Protein AF-A0A218QBQ7-F1 (afdb_monomer_lite)

pLDDT: mean 95.71, std 5.71, range [61.69, 98.56]

Foldseek 3Di:
DPPQPVCVVVVVVVVVVCVVVVVDDADEFPDEAEDPVSVVVQVVVVVVVPTDGHYDYYD

Structure (mmCIF, N/CA/C/O backbone):
data_AF-A0A218QBQ7-F1
#
_entry.id   AF-A0A218QBQ7-F1
#
loop_
_atom_site.group_PDB
_atom_site.id
_atom_site.type_symbol
_atom_site.label_atom_id
_atom_site.label_alt_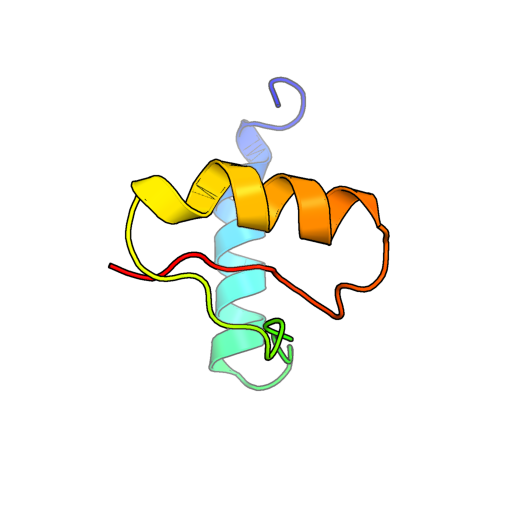id
_atom_site.label_comp_id
_atom_site.label_asym_id
_atom_site.label_entity_id
_atom_site.label_seq_id
_atom_site.pdbx_PDB_ins_code
_atom_site.Cartn_x
_atom_site.Cartn_y
_atom_site.Cartn_z
_atom_site.occupancy
_atom_site.B_iso_or_equiv
_atom_site.auth_seq_id
_atom_site.auth_comp_id
_atom_site.auth_asym_id
_atom_site.auth_atom_id
_atom_site.pdbx_PDB_model_num
ATOM 1 N N . MET A 1 1 ? 14.595 10.102 -1.413 1.00 61.69 1 MET A N 1
ATOM 2 C CA . MET A 1 1 ? 15.810 9.259 -1.470 1.00 61.69 1 MET A CA 1
ATOM 3 C C . MET A 1 1 ? 16.698 9.718 -2.622 1.00 61.69 1 MET A C 1
ATOM 5 O O . MET A 1 1 ? 16.444 9.329 -3.755 1.00 61.69 1 MET A O 1
ATOM 9 N N . PRO A 1 2 ? 17.672 10.607 -2.384 1.00 80.00 2 PRO A N 1
ATOM 10 C CA . PRO A 1 2 ? 18.524 11.121 -3.456 1.00 80.00 2 PRO A CA 1
ATOM 11 C C . PRO A 1 2 ? 19.643 10.158 -3.882 1.00 80.00 2 PRO A C 1
ATOM 13 O O . PRO A 1 2 ? 20.102 10.263 -5.009 1.00 80.00 2 PRO A O 1
ATOM 16 N N . HIS A 1 3 ? 20.044 9.212 -3.029 1.00 81.81 3 HIS A N 1
ATOM 17 C CA . HIS A 1 3 ? 21.318 8.494 -3.174 1.00 81.81 3 HIS A CA 1
ATOM 18 C C . HIS A 1 3 ? 21.366 7.353 -4.209 1.00 81.81 3 HIS A C 1
ATOM 20 O O . HIS A 1 3 ? 22.430 6.777 -4.364 1.00 81.81 3 HIS A O 1
ATOM 26 N N . TYR A 1 4 ? 20.268 7.020 -4.904 1.00 88.56 4 TYR A N 1
ATOM 27 C CA . TYR A 1 4 ? 20.210 5.872 -5.837 1.00 88.56 4 TYR A CA 1
ATOM 28 C C . TYR A 1 4 ? 19.190 6.065 -6.969 1.00 88.56 4 TYR A C 1
ATOM 30 O O . TYR A 1 4 ? 18.548 5.110 -7.412 1.00 88.56 4 TYR A O 1
ATOM 38 N N . LYS A 1 5 ? 18.947 7.313 -7.383 1.00 92.81 5 LYS A N 1
ATOM 39 C CA . LYS A 1 5 ? 17.854 7.633 -8.318 1.00 92.81 5 LYS A CA 1
ATOM 40 C C . LYS A 1 5 ? 18.003 6.910 -9.658 1.00 92.81 5 LYS A C 1
ATOM 42 O O . LYS A 1 5 ? 17.005 6.456 -10.208 1.00 92.81 5 LYS A O 1
ATOM 47 N N . GLU A 1 6 ? 19.230 6.770 -10.141 1.00 94.31 6 GLU A N 1
ATOM 48 C CA . GLU A 1 6 ? 19.589 6.099 -11.388 1.00 94.31 6 GLU A CA 1
ATOM 49 C C . GLU A 1 6 ? 19.227 4.605 -11.398 1.00 94.31 6 GLU A C 1
ATOM 51 O O . GLU A 1 6 ? 18.922 4.053 -12.453 1.00 94.31 6 GLU A O 1
ATOM 56 N N . TYR A 1 7 ? 19.167 3.958 -10.229 1.00 94.75 7 TYR A N 1
ATOM 57 C CA . TYR A 1 7 ? 18.832 2.536 -10.110 1.00 94.75 7 TYR A CA 1
ATOM 58 C C . TYR A 1 7 ? 17.327 2.277 -9.956 1.00 94.75 7 TYR A C 1
ATOM 60 O O . TYR A 1 7 ? 16.887 1.137 -10.117 1.00 94.75 7 TYR A O 1
ATOM 68 N N . ILE A 1 8 ? 16.524 3.308 -9.652 1.00 94.38 8 ILE A N 1
ATOM 69 C CA . ILE A 1 8 ? 15.081 3.166 -9.385 1.00 94.38 8 ILE A CA 1
ATOM 70 C C . ILE A 1 8 ? 14.337 2.481 -10.541 1.00 94.38 8 ILE A C 1
ATOM 72 O O . ILE A 1 8 ? 13.570 1.562 -10.247 1.00 94.38 8 ILE A O 1
ATOM 76 N N . PRO A 1 9 ? 14.529 2.859 -11.824 1.00 96.06 9 PRO A N 1
ATOM 77 C CA . PRO A 1 9 ? 13.788 2.236 -12.919 1.00 96.06 9 PRO A CA 1
ATOM 78 C C . PRO A 1 9 ? 14.042 0.727 -13.004 1.00 96.06 9 PRO A C 1
ATOM 80 O O . PRO A 1 9 ? 13.100 -0.061 -12.971 1.00 96.06 9 PRO A O 1
ATOM 83 N N . VAL A 1 10 ? 15.316 0.319 -12.993 1.00 97.56 10 VAL A N 1
ATOM 84 C CA . VAL A 1 10 ? 15.714 -1.094 -13.097 1.00 97.56 10 VAL A CA 1
ATOM 85 C C . VAL A 1 10 ? 15.248 -1.897 -11.879 1.00 97.56 10 VAL A C 1
ATOM 87 O O . VAL A 1 10 ? 14.735 -3.007 -12.020 1.00 97.56 10 VAL A O 1
ATOM 90 N N . ALA A 1 11 ? 15.386 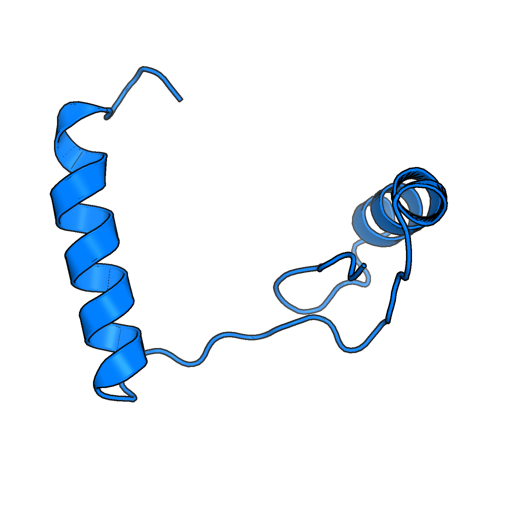-1.339 -10.673 1.00 96.25 11 ALA A N 1
ATOM 91 C CA . ALA A 1 11 ? 14.932 -1.992 -9.449 1.00 96.25 11 ALA A CA 1
ATOM 92 C C . ALA A 1 11 ? 13.407 -2.186 -9.431 1.00 96.25 11 ALA A C 1
ATOM 94 O O . ALA A 1 11 ? 12.930 -3.264 -9.070 1.00 96.25 11 ALA A O 1
ATOM 95 N N . ARG A 1 12 ? 12.644 -1.171 -9.858 1.00 96.44 12 ARG A N 1
ATOM 96 C CA . ARG A 1 12 ? 11.183 -1.245 -9.984 1.00 96.44 12 ARG A CA 1
ATOM 97 C C . ARG A 1 12 ? 10.776 -2.340 -10.963 1.00 96.44 12 ARG A C 1
ATOM 99 O O . ARG A 1 12 ? 9.950 -3.177 -10.612 1.00 96.44 12 ARG A O 1
ATOM 106 N N . ASP A 1 13 ? 11.355 -2.348 -12.160 1.00 98.31 13 ASP A N 1
ATOM 107 C CA . ASP A 1 13 ? 10.968 -3.294 -13.211 1.00 98.31 13 ASP A CA 1
ATOM 108 C C . ASP A 1 13 ? 11.271 -4.737 -12.787 1.00 98.31 13 ASP A C 1
ATOM 110 O O . ASP A 1 13 ? 10.443 -5.632 -12.961 1.00 98.31 13 ASP A O 1
ATOM 114 N N . ARG A 1 14 ? 12.404 -4.958 -12.107 1.00 98.25 14 ARG A N 1
ATOM 115 C CA . ARG A 1 14 ? 12.730 -6.256 -11.507 1.00 98.25 14 ARG A CA 1
ATOM 116 C C . ARG A 1 14 ? 11.727 -6.671 -10.425 1.00 98.25 14 ARG A C 1
ATOM 118 O O . ARG A 1 14 ? 11.306 -7.826 -10.424 1.00 98.25 14 ARG A O 1
ATOM 125 N N . LEU A 1 15 ? 11.352 -5.772 -9.511 1.00 97.88 15 LEU A N 1
ATOM 126 C CA . LEU A 1 15 ? 10.359 -6.061 -8.465 1.00 97.88 15 LEU A CA 1
ATOM 127 C C . LEU A 1 15 ? 8.994 -6.423 -9.063 1.00 97.88 15 LEU A C 1
ATOM 129 O O . LEU A 1 15 ? 8.382 -7.399 -8.634 1.00 97.88 15 LEU A O 1
ATOM 133 N N . LEU A 1 16 ? 8.548 -5.682 -10.080 1.00 98.06 16 LEU A N 1
ATOM 134 C CA . LEU A 1 16 ? 7.292 -5.953 -10.779 1.00 98.06 16 LEU A CA 1
ATOM 135 C C . LEU A 1 16 ? 7.334 -7.285 -11.527 1.00 98.06 16 LEU A C 1
ATOM 137 O O . LEU A 1 16 ? 6.387 -8.055 -11.433 1.00 98.06 16 LEU A O 1
ATOM 141 N N . ASN A 1 17 ? 8.437 -7.605 -12.205 1.00 98.50 17 ASN A N 1
ATOM 142 C CA . ASN A 1 17 ? 8.594 -8.906 -12.848 1.00 98.50 17 ASN A CA 1
ATOM 143 C C . ASN A 1 17 ? 8.505 -10.060 -11.835 1.00 98.50 17 ASN A C 1
ATOM 145 O O . ASN A 1 17 ? 7.851 -11.063 -12.106 1.00 98.50 17 ASN A O 1
ATOM 149 N N . LEU A 1 18 ? 9.121 -9.931 -10.654 1.00 98.56 18 LEU A N 1
ATOM 150 C CA . LEU A 1 18 ? 9.002 -10.947 -9.602 1.00 98.56 18 LEU A CA 1
ATOM 151 C C . LEU A 1 18 ? 7.560 -11.095 -9.102 1.00 98.56 18 LEU A C 1
ATOM 153 O O . LEU A 1 18 ? 7.133 -12.212 -8.832 1.00 98.56 18 LEU A O 1
ATOM 157 N N . PHE A 1 19 ? 6.818 -9.992 -8.999 1.00 97.94 19 PHE A N 1
ATOM 158 C CA . PHE A 1 19 ? 5.403 -10.016 -8.637 1.00 97.94 19 PHE A CA 1
ATOM 159 C C . PHE A 1 19 ? 4.547 -10.698 -9.716 1.00 97.94 19 PHE A C 1
ATOM 1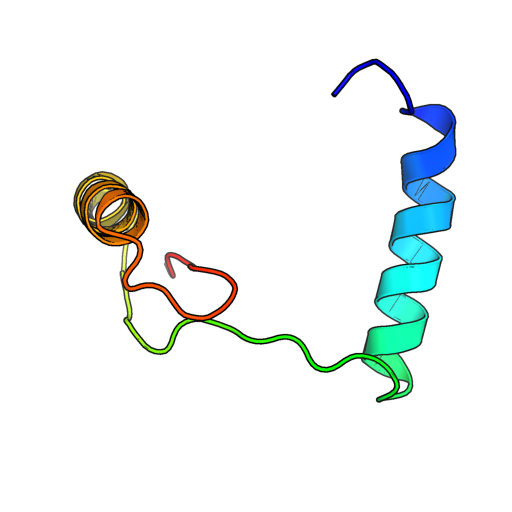61 O O . PHE A 1 19 ? 3.834 -11.644 -9.410 1.00 97.94 19 PHE A O 1
ATOM 168 N N . TYR A 1 20 ? 4.671 -10.288 -10.983 1.00 97.94 20 TYR A N 1
ATOM 169 C CA . TYR A 1 20 ? 3.883 -10.843 -12.093 1.00 97.94 20 TYR A CA 1
ATOM 170 C C . TYR A 1 20 ? 4.220 -12.295 -12.445 1.00 97.94 20 TYR A C 1
ATOM 172 O O . TYR A 1 20 ? 3.433 -12.955 -13.113 1.00 97.94 20 TYR A O 1
ATOM 180 N N . THR A 1 21 ? 5.386 -12.789 -12.024 1.00 98.38 21 THR A N 1
ATOM 181 C CA . THR A 1 21 ? 5.797 -14.190 -12.214 1.00 98.38 21 THR A CA 1
ATOM 182 C C . THR A 1 21 ? 5.627 -15.038 -10.951 1.00 98.38 21 THR A C 1
ATOM 184 O O . THR A 1 21 ? 6.232 -16.102 -10.851 1.00 98.38 21 THR A O 1
ATOM 187 N N . ASP A 1 22 ? 4.852 -14.556 -9.973 1.00 97.88 22 ASP A N 1
ATOM 188 C CA . ASP A 1 22 ? 4.531 -15.236 -8.708 1.00 97.88 22 ASP A CA 1
ATOM 189 C C . ASP A 1 22 ? 5.747 -15.603 -7.832 1.00 97.88 22 ASP A C 1
ATOM 191 O O . ASP A 1 22 ? 5.663 -16.410 -6.903 1.00 97.88 22 ASP A O 1
ATOM 195 N N . LYS A 1 23 ? 6.899 -14.968 -8.077 1.00 98.50 23 LYS A N 1
ATOM 196 C CA . LYS A 1 23 ? 8.144 -15.156 -7.308 1.00 98.50 23 LYS A CA 1
ATOM 197 C C . LYS A 1 23 ? 8.236 -14.244 -6.088 1.00 98.50 23 LYS A C 1
ATOM 199 O O . LYS A 1 23 ? 9.107 -14.439 -5.244 1.00 98.50 23 LYS A O 1
ATOM 204 N N . LEU A 1 24 ? 7.365 -13.242 -5.995 1.00 97.62 24 LEU A N 1
ATOM 205 C CA . LEU A 1 24 ? 7.279 -12.315 -4.874 1.00 97.62 24 LEU A CA 1
ATOM 206 C C . LEU A 1 24 ? 5.829 -12.204 -4.404 1.00 97.62 24 LEU A C 1
ATOM 208 O O . LEU A 1 24 ? 4.972 -11.694 -5.121 1.00 97.62 24 LEU A O 1
ATOM 212 N N . LYS A 1 25 ? 5.573 -12.621 -3.162 1.00 96.00 25 LYS A N 1
ATOM 213 C CA . LYS A 1 25 ? 4.287 -12.402 -2.494 1.00 96.00 25 LYS A CA 1
ATOM 214 C C . LYS A 1 25 ? 4.288 -11.036 -1.817 1.00 96.00 25 LYS A C 1
ATOM 216 O O . LYS A 1 25 ? 5.160 -10.750 -0.9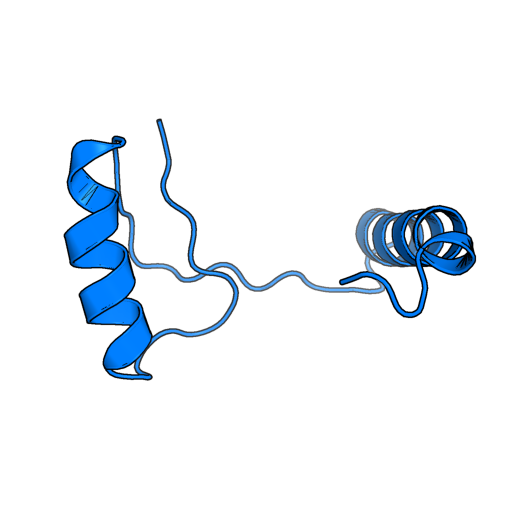99 1.00 96.00 25 LYS A O 1
ATOM 221 N N . VAL A 1 26 ? 3.299 -10.207 -2.134 1.00 95.62 26 VAL A N 1
ATOM 222 C CA . VAL A 1 26 ? 3.101 -8.905 -1.486 1.00 95.62 26 VAL A CA 1
ATOM 223 C C . VAL A 1 26 ? 2.140 -9.081 -0.314 1.00 95.62 26 VAL A C 1
ATOM 225 O O . VAL A 1 26 ? 0.992 -9.470 -0.505 1.00 95.62 26 VAL A O 1
ATOM 228 N N . ALA A 1 27 ? 2.603 -8.785 0.900 1.00 96.44 27 ALA A N 1
ATOM 229 C CA . ALA A 1 27 ? 1.752 -8.747 2.085 1.00 96.44 27 ALA A CA 1
ATOM 230 C C . ALA A 1 27 ? 1.159 -7.342 2.251 1.00 96.44 27 ALA A C 1
ATOM 232 O O . ALA A 1 27 ? 1.902 -6.363 2.355 1.00 96.44 27 ALA A O 1
ATOM 233 N N . ILE A 1 28 ? -0.168 -7.253 2.284 1.00 96.69 28 ILE A N 1
ATOM 234 C CA . ILE A 1 28 ? -0.912 -6.038 2.628 1.00 96.69 28 ILE A CA 1
ATOM 235 C C . ILE A 1 28 ? -1.505 -6.259 4.014 1.00 96.69 28 ILE A C 1
ATOM 237 O O . ILE A 1 28 ? -2.031 -7.337 4.288 1.00 96.69 28 ILE A O 1
ATOM 241 N N . ASP A 1 29 ? -1.413 -5.243 4.864 1.00 97.94 29 ASP A N 1
ATOM 242 C CA . ASP A 1 29 ? -2.037 -5.288 6.181 1.00 97.94 29 ASP A CA 1
ATOM 243 C C . ASP A 1 29 ? -3.556 -5.474 6.046 1.00 97.94 29 ASP A C 1
ATOM 245 O O . ASP A 1 29 ? -4.196 -4.840 5.204 1.00 97.94 29 ASP A O 1
ATOM 249 N N . SER A 1 30 ? -4.143 -6.361 6.850 1.00 96.75 30 SER A N 1
ATOM 250 C CA . SER A 1 30 ? -5.576 -6.659 6.776 1.00 96.75 30 SER A CA 1
ATOM 251 C C . SER A 1 30 ? -6.463 -5.534 7.321 1.00 96.75 30 SER A C 1
ATOM 253 O O . SER A 1 30 ? -7.655 -5.509 7.008 1.00 96.75 30 SER A O 1
ATOM 255 N N . ASN A 1 31 ? -5.923 -4.615 8.129 1.00 96.50 31 ASN A N 1
ATOM 256 C CA . ASN A 1 31 ? -6.676 -3.483 8.664 1.00 96.50 31 ASN A CA 1
ATOM 257 C C . ASN A 1 31 ? -6.981 -2.471 7.558 1.00 96.50 31 ASN A C 1
ATOM 259 O O . ASN A 1 31 ? -6.099 -2.023 6.823 1.00 96.50 31 ASN A O 1
ATOM 263 N N . GLN A 1 32 ? -8.254 -2.096 7.448 1.00 96.25 32 GLN A N 1
ATOM 264 C CA . GLN A 1 32 ? -8.720 -1.184 6.413 1.00 96.25 32 GLN A CA 1
ATOM 265 C C . GLN A 1 32 ? -8.850 0.236 6.952 1.00 96.25 32 GLN A C 1
ATOM 267 O O . GLN A 1 32 ? -9.544 0.491 7.933 1.00 96.25 32 GLN A O 1
ATOM 272 N N . PHE A 1 33 ? -8.228 1.165 6.239 1.00 97.62 33 PHE A N 1
ATOM 273 C CA . PHE A 1 33 ? -8.357 2.598 6.445 1.00 97.62 33 PHE A CA 1
ATOM 274 C C . PHE A 1 33 ? -8.925 3.187 5.157 1.00 97.62 33 PHE A C 1
ATOM 276 O O . PHE A 1 33 ? -8.340 2.991 4.092 1.00 97.62 33 PHE A O 1
ATOM 283 N N . ASN A 1 34 ? -10.075 3.854 5.240 1.00 97.81 34 ASN A N 1
ATOM 284 C CA . ASN A 1 34 ? -10.798 4.357 4.076 1.00 97.81 34 ASN A CA 1
ATOM 285 C C . ASN A 1 34 ? -10.927 5.884 4.138 1.00 97.81 34 ASN A C 1
ATOM 287 O O . ASN A 1 34 ? -11.397 6.449 5.128 1.00 97.81 34 ASN A O 1
ATOM 291 N N . GLY A 1 35 ? -10.551 6.538 3.044 1.00 97.56 35 GLY A N 1
ATOM 292 C CA . GLY A 1 35 ? -10.575 7.981 2.867 1.00 97.56 35 GLY A CA 1
ATOM 293 C C . GLY A 1 35 ? -9.344 8.693 3.430 1.00 97.56 35 GLY A C 1
ATOM 294 O O . GLY A 1 35 ? -8.704 8.272 4.387 1.00 97.56 35 GLY A O 1
ATOM 295 N N . ILE A 1 36 ? -9.033 9.861 2.868 1.00 97.19 36 ILE A N 1
ATOM 296 C CA . ILE A 1 36 ? -7.875 10.681 3.279 1.00 97.19 36 ILE A CA 1
ATOM 297 C C . ILE A 1 36 ? -7.916 11.009 4.779 1.00 97.19 36 ILE A C 1
ATOM 299 O O . ILE A 1 36 ? -6.884 11.053 5.445 1.00 97.19 36 ILE A O 1
ATOM 303 N N . LYS A 1 37 ? -9.120 11.196 5.333 1.00 97.75 37 LYS A N 1
ATOM 304 C CA . LYS A 1 37 ? -9.313 11.515 6.752 1.00 97.75 37 LYS A CA 1
ATOM 305 C C . LYS A 1 37 ? -8.875 10.390 7.697 1.00 97.75 37 LYS A C 1
ATOM 307 O O . LYS A 1 37 ? -8.633 10.681 8.861 1.00 97.75 37 LYS A O 1
ATOM 312 N N . SER A 1 38 ? -8.737 9.145 7.230 1.00 97.75 38 SER A N 1
ATOM 313 C CA . SER A 1 38 ? -8.250 8.037 8.060 1.00 97.75 38 SER A CA 1
ATOM 314 C C . SER A 1 38 ? -6.722 7.934 8.114 1.00 97.75 38 SER A C 1
ATOM 316 O O . SER A 1 38 ? -6.208 7.105 8.860 1.00 97.75 38 SER A O 1
ATOM 318 N N . ILE A 1 39 ? -5.979 8.739 7.340 1.00 97.75 39 ILE A N 1
ATOM 319 C CA . ILE A 1 39 ? -4.506 8.698 7.320 1.00 97.75 39 ILE A CA 1
ATOM 320 C C . ILE A 1 39 ? -3.897 8.900 8.720 1.00 97.75 39 ILE A C 1
ATOM 322 O O . ILE A 1 39 ? -3.019 8.110 9.064 1.00 97.75 39 ILE A O 1
ATOM 326 N N . PRO A 1 40 ? -4.338 9.868 9.553 1.00 98.44 40 PRO A N 1
ATOM 327 C CA . PRO A 1 40 ? -3.787 10.027 10.900 1.00 98.44 40 PRO A CA 1
ATOM 328 C C . PRO A 1 40 ? -3.915 8.753 11.749 1.00 98.44 40 PRO A C 1
ATOM 330 O O . PRO A 1 40 ? -2.914 8.264 12.262 1.00 98.44 40 PRO A O 1
ATOM 333 N N . ALA A 1 41 ? -5.104 8.142 11.786 1.00 98.12 41 ALA A N 1
ATOM 334 C CA . ALA A 1 41 ? -5.339 6.889 12.509 1.00 98.12 41 ALA A CA 1
ATOM 335 C C . ALA A 1 41 ? -4.495 5.722 11.959 1.00 98.12 41 ALA A C 1
ATOM 337 O O . ALA A 1 41 ? -4.011 4.879 12.712 1.00 98.12 41 ALA A O 1
ATOM 338 N N . ALA A 1 42 ? -4.277 5.679 10.642 1.00 98.00 42 ALA A N 1
ATOM 339 C CA . ALA A 1 42 ? -3.431 4.674 10.010 1.00 98.00 42 ALA A CA 1
ATOM 340 C C . ALA A 1 42 ? -1.947 4.825 10.394 1.00 98.00 42 ALA A C 1
ATOM 342 O O . ALA A 1 42 ? -1.251 3.827 10.580 1.00 98.00 42 ALA A O 1
ATOM 343 N N . VAL A 1 43 ? -1.465 6.066 10.536 1.00 98.12 43 VAL A N 1
ATOM 344 C CA . VAL A 1 43 ? -0.108 6.362 11.023 1.00 98.12 43 VAL A CA 1
ATOM 345 C C . VAL A 1 43 ? 0.022 6.009 12.501 1.00 98.12 43 VAL A C 1
ATOM 347 O O . VAL A 1 43 ? 1.004 5.379 12.880 1.00 98.12 43 VAL A O 1
ATOM 350 N N . GLU A 1 44 ? -0.965 6.348 13.329 1.00 98.38 44 GLU A N 1
ATOM 351 C CA . GLU A 1 44 ? -0.982 5.942 14.739 1.00 98.38 44 GLU A CA 1
ATOM 352 C C . GLU A 1 44 ? -0.909 4.419 14.873 1.00 98.38 44 GLU A C 1
ATOM 354 O O . GLU A 1 44 ? -0.065 3.908 15.606 1.00 98.38 44 GLU A O 1
ATOM 359 N N . TYR A 1 45 ? -1.711 3.681 14.097 1.00 98.25 45 TYR A N 1
ATOM 360 C CA . TYR A 1 45 ? -1.656 2.221 14.060 1.00 98.25 45 TYR A CA 1
ATOM 361 C C . TYR A 1 45 ? -0.284 1.695 13.603 1.00 98.25 45 TYR A C 1
ATOM 363 O O . TYR A 1 45 ? 0.272 0.816 14.264 1.00 98.25 45 TYR A O 1
ATOM 371 N N . LEU A 1 46 ? 0.302 2.257 12.538 1.00 98.06 46 LEU A N 1
ATOM 372 C CA . LEU A 1 46 ? 1.655 1.918 12.074 1.00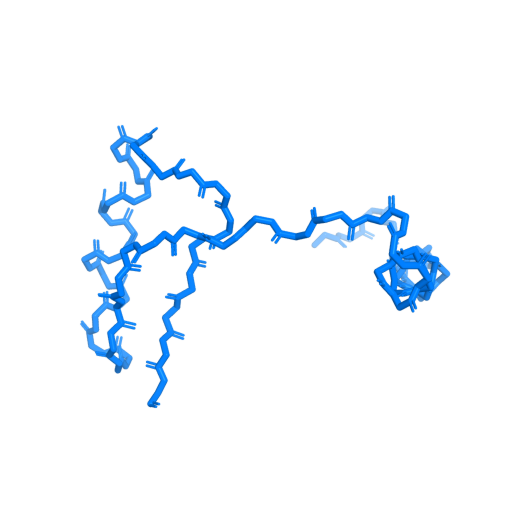 98.06 46 LEU A CA 1
ATOM 373 C C . LEU A 1 46 ? 2.699 2.085 13.192 1.00 98.06 46 LEU A C 1
ATOM 375 O O . LEU A 1 46 ? 3.545 1.214 13.386 1.00 98.06 46 LEU A O 1
ATOM 379 N N . LEU A 1 47 ? 2.620 3.176 13.958 1.00 98.31 47 LEU A N 1
ATOM 380 C CA . LEU A 1 47 ? 3.553 3.478 15.048 1.00 98.31 47 LEU A CA 1
ATOM 381 C C . LEU A 1 47 ? 3.415 2.534 16.250 1.00 98.31 47 LEU A C 1
ATOM 383 O O . LEU A 1 47 ? 4.351 2.422 17.038 1.00 98.31 47 LEU A O 1
ATOM 387 N N . THR A 1 48 ? 2.302 1.805 16.376 1.00 97.88 48 THR A N 1
ATOM 388 C CA . THR A 1 48 ? 2.185 0.738 17.386 1.00 97.88 48 THR A CA 1
ATOM 389 C C . THR A 1 48 ? 3.044 -0.491 17.072 1.00 97.88 48 THR A C 1
ATOM 391 O O . THR A 1 48 ? 3.205 -1.348 17.939 1.00 97.88 48 THR A O 1
ATOM 394 N N . GLY A 1 49 ? 3.546 -0.622 15.836 1.00 97.06 49 GLY A N 1
ATOM 395 C CA . GLY A 1 49 ? 4.303 -1.787 15.369 1.00 97.06 49 GLY A CA 1
ATOM 396 C C . GLY A 1 49 ? 3.466 -3.057 15.175 1.00 97.06 49 GLY A C 1
ATOM 397 O O . GLY A 1 49 ? 4.024 -4.123 14.935 1.00 97.06 49 GLY A O 1
ATOM 398 N N . LYS A 1 50 ? 2.133 -2.970 15.284 1.00 96.19 50 LYS A N 1
ATOM 399 C CA . LYS A 1 50 ? 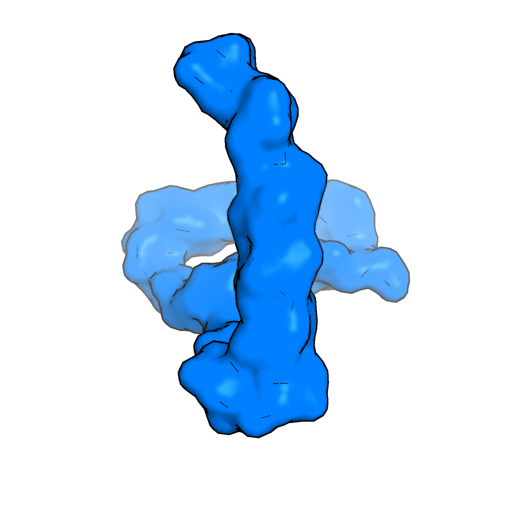1.219 -4.113 15.119 1.00 96.19 50 LYS A CA 1
ATOM 400 C C . LYS A 1 50 ? 0.934 -4.470 13.660 1.00 96.19 50 LYS A C 1
ATOM 402 O O . LYS A 1 50 ? 0.285 -5.487 13.423 1.00 96.19 50 LYS A O 1
ATOM 407 N N . ASN A 1 51 ? 1.349 -3.634 12.708 1.00 96.88 51 ASN A N 1
ATOM 408 C CA . ASN A 1 51 ? 1.047 -3.850 11.302 1.00 96.88 51 ASN A CA 1
ATOM 409 C C . ASN A 1 51 ? 1.866 -5.016 10.728 1.00 96.88 51 ASN A C 1
ATOM 411 O O . ASN A 1 51 ? 3.073 -5.120 10.943 1.00 96.88 51 ASN A O 1
ATOM 415 N N . CYS A 1 52 ? 1.221 -5.850 9.922 1.00 96.94 52 CYS A N 1
ATOM 416 C CA . CYS A 1 52 ? 1.849 -6.957 9.214 1.00 96.94 52 CYS A CA 1
ATOM 417 C C . CYS A 1 52 ? 1.771 -6.710 7.707 1.00 96.94 52 CYS A C 1
ATOM 419 O O . CYS A 1 52 ? 0.723 -6.855 7.084 1.00 96.94 52 CYS A O 1
ATOM 421 N N . GLY A 1 53 ? 2.910 -6.363 7.105 1.00 96.25 53 GLY A N 1
ATOM 422 C CA . GLY A 1 53 ? 2.997 -6.023 5.685 1.00 96.25 53 GLY A CA 1
ATOM 423 C C . GLY A 1 53 ? 2.752 -4.540 5.404 1.00 96.25 53 GLY A C 1
ATOM 424 O O . GLY A 1 53 ? 2.926 -3.671 6.265 1.00 96.25 53 GLY A O 1
ATOM 425 N N . LYS A 1 54 ? 2.407 -4.233 4.152 1.00 96.75 54 LYS A N 1
ATOM 426 C CA . LYS A 1 54 ? 2.194 -2.865 3.689 1.00 96.75 54 LYS A CA 1
ATOM 427 C C . LYS A 1 54 ? 0.830 -2.359 4.149 1.00 96.75 54 LYS A C 1
ATOM 429 O O . LYS A 1 54 ? -0.198 -2.823 3.668 1.00 96.75 54 LYS A O 1
ATOM 434 N N . LEU A 1 55 ? 0.834 -1.350 5.014 1.00 97.38 55 LEU A N 1
ATOM 435 C CA . LEU A 1 55 ? -0.368 -0.589 5.334 1.00 97.38 55 LEU A CA 1
ATOM 436 C C . LEU A 1 55 ? -0.793 0.277 4.137 1.00 97.38 55 LEU A C 1
ATOM 438 O O . LEU A 1 55 ? 0.037 0.976 3.541 1.00 97.38 55 LEU A O 1
ATOM 442 N N . VAL A 1 56 ? -2.081 0.224 3.793 1.00 97.44 56 VAL A N 1
ATOM 443 C CA . VAL A 1 56 ? -2.685 0.944 2.664 1.00 97.44 56 VAL A CA 1
ATOM 444 C C . VAL A 1 56 ? -3.949 1.661 3.133 1.00 97.44 56 VAL A C 1
ATOM 446 O O . VAL A 1 56 ? -4.783 1.072 3.814 1.00 97.44 56 VAL A O 1
ATOM 449 N N . VAL A 1 57 ? -4.102 2.920 2.720 1.00 97.81 57 VAL A N 1
ATOM 450 C CA . VAL A 1 57 ? -5.360 3.669 2.829 1.00 97.81 57 VAL A CA 1
ATOM 451 C C . VAL A 1 57 ? -6.058 3.613 1.472 1.00 97.81 57 VAL A C 1
ATOM 453 O O . VAL A 1 57 ? -5.427 3.877 0.448 1.00 97.81 57 VAL A O 1
ATOM 456 N N . ARG A 1 58 ? -7.333 3.230 1.456 1.00 95.94 58 ARG A N 1
ATOM 457 C CA . ARG A 1 58 ? -8.162 3.125 0.246 1.00 95.94 58 ARG A CA 1
ATOM 458 C C . ARG A 1 58 ? -9.027 4.376 0.094 1.00 95.94 58 ARG A C 1
ATOM 460 O O . ARG A 1 58 ? -9.281 5.063 1.081 1.00 95.94 58 ARG A O 1
ATOM 467 N N . PHE A 1 59 ? -9.446 4.673 -1.130 1.00 86.69 59 PHE A N 1
ATOM 468 C CA . PHE A 1 59 ? -10.353 5.777 -1.452 1.00 86.69 59 PHE A CA 1
ATOM 469 C C . PHE A 1 59 ? -11.750 5.243 -1.729 1.00 86.69 59 PHE A C 1
ATOM 471 O O . PHE A 1 59 ? -11.828 4.158 -2.348 1.00 86.69 59 PHE A O 1
#

Radius of gyration: 14.78 Å; chains: 1; bounding box: 32×27×31 Å

Sequence (59 aa):
MPHYKEYIPVARDRLLNLFYTDKLKVAIDSNQFNGIKSIPAAVEYLLTGKNCGKLVVRF

Secondary structure (DSSP, 8-state):
--TTGGGHHHHHHHHHHHHHTTSSPPPB-S--EESGGGHHHHHHHHHTT---SB--EE-

=== Feature glossary ===
Annotated list of the representations used here:

Nearest PDB structures. The Foldseek neighbor list gives the closest experimentally determined structures in the PDB, ranked by structural alignment. TM-score near 1 means near-identical fold; near 0.3 means only rough topology match. This is how one finds what a novel AlphaFold prediction most resembles in the solved-structure universe.

Foldseek 3Di. Foldseek's 3Di representation compresses backbone geometry into a per-residue letter drawn from a learned twenty-state alphabet. It captures the tertiary interaction pattern around each residue — which residues are packed against it in space, regardless of where they are in sequence.

Radius of gyration, Cα contacts, bounding box. Radius of gyration (Rg) is the root-mean-square distance of Cα atoms from their centroid — a single number for overall size and compactness. A globular domain of N residues has Rg ≈ 2.2·N^0.38 Å; an extended or disordered chain has a much larger Rg. The Cα contact count is the number of residue pairs whose Cα atoms are within 8 Å and are more than four positions apart in sequence — a standard proxy for tertiary packing density. The bounding box is the smallest axis-aligned box enclosing all Cα atoms.

InterPro / GO / CATH / organism. The annotation block draws on four external resources. InterPro: which protein families and domains the sequence belongs to. GO: standardized terms for what the protein does, what process it participates in, and where in the cell it acts. CATH: which structural fold it has in the CATH hierarchy. Organism: the species of origin.

mmCIF coordinates. The mmCIF block holds the 3D Cartesian coordinates of each backbone atom (N, Cα, C, O) in ångströms. mmCIF is the PDB's canonical archive format — a tagged-loop text representation of the atomic model.

pLDDT. pLDDT is the predicted lDDT-Cα score: AlphaFold's confidence that the local environment of each residue (all inter-atomic distances within 15 Å) is correctly placed. It is a per-residue number between 0 and 100, with higher meaning more reliable.

Backbone torsions (φ/ψ). φ (phi) and ψ (psi) are the two rotatable backbone dihedrals per residue: φ is the C(i-1)–N–Cα–C torsion, ψ is the N–Cα–C–N(i+1) torsion, both in degrees on (−180°, 180°]. α-helical residues cluster near (−60°, −45°); β-strand residues near (−120°, +130°). A Ramachandran plot is simply a scatter of (φ, ψ) for every residue.

B-factor. For experimental (PDB) structures, the B-factor (temperature factor) quantifies the positional spread of each atom in the crystal — a combination of thermal vibration and static disorder — in units of Å². High B-factors mark flexible loops or poorly resolved regions; low B-factors mark the rigid, well-ordered core.

Secondary structure (3-state, P-SEA). SS3 is a coarse helix/strand/coil call (letters a/b/c) made by the P-SEA algorithm from inter-Cα distances and dihedrals. It is less detailed than DSSP but needs only Cα positions.

Predicted aligned error. Predicted aligned error is AlphaFold's pairwise confidence. Unlike pLDDT (per-residue), PAE is per-residue-pair and captures whether two parts of the structure are correctly placed relative to each other. Units are ångströms of expected positional error.

Solvent-accessible surface area. Solvent-accessible surface area (SASA) is the area in Å² traced out by the centre of a 1.4 Å probe sphere (a water molecule) rolled over the protein's van der Waals surface (Shrake–Rupley / Lee–Richards construction). Buried residues have near-zero SASA; fully exposed residues can exceed 200 Å². The total SASA scales roughly with the number of surface residues.

Secondary structure (8-state, DSSP). The SS8 string is DSSP's per-residue secondary-structure call. α-helix (H) means an i→i+4 H-bond ladder; β-strand (E) means the residue participates in a β-sheet; 3₁₀ (G) and π (I) are tighter and wider helices; T/S are turns/bends; '-' is loop.

Rendered structure images. Structure images are PyMOL renders from six orthogonal camera directions. Cartoon representation draws helices as coils and strands as arrows; sticks shows the backbone as bonds; surface shows the solvent-excluded envelope. Rainbow coloring maps sequence position to hue (blue→red, N→C); chain coloring assigns a distinct color per polypeptide.

Sequence. The amino-acid sequence is the protein's primary structure: the linear order of residues from the N-terminus to the C-terminus, written in one-letter code. Everything else here — the 3D coordinates, the secondary structure, the domain annotations — is ultimately a consequence of this string.

Contact-map, Ramachandran, and PAE plots. Three diagnostic plots accompany the record. The Cα contact map visualizes the tertiary structure as a 2D adjacency matrix (8 Å cutoff, sequence-local contacts suppressed). The Ramachandran plot shows the distribution of backbone (φ, ψ) torsions, with points in the α and β basins reflecting secondary structure content. The PAE plot shows AlphaFold's inter-residue confidence as a color matrix.